Protein AF-A3ZP25-F1 (afdb_monomer)

Nearest PDB structures (foldseek):
  2cia-assembly1_A  TM=5.363E-01  e=5.312E+00  Homo sapiens
  4k45-assembly1_A  TM=5.509E-01  e=5.312E+00  Rattus norvegicus
  3wxm-assembly3_F  TM=2.863E-01  e=2.758E+00  Aeropyrum pernix K1

Solvent-accessible surface area (backbone atoms only — not comparable to full-atom values): 7204 Å² total; per-residue (Å²): 134,92,79,90,84,75,92,71,81,81,72,72,73,81,69,78,80,72,68,52,65,73,62,51,63,68,34,49,45,58,75,73,39,71,45,63,59,79,35,34,34,38,37,37,30,45,22,33,78,49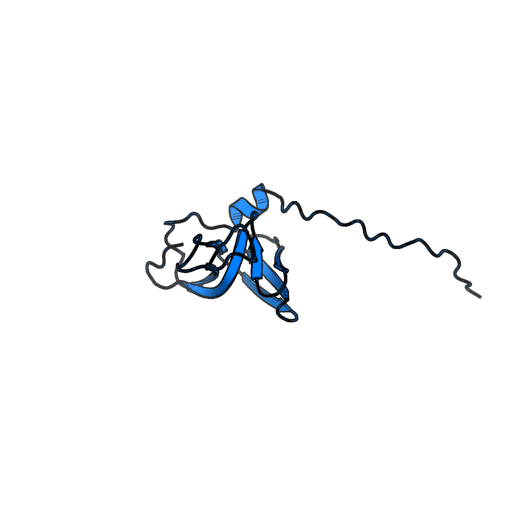,89,84,61,88,72,96,69,66,63,42,83,42,62,29,38,34,55,37,68,44,77,48,74,48,92,90,38,40,34,42,38,25,42,58,81,72,88,56,76,48,76,45,44,40,60,82,84,22,40,51,55,96,80,28,31,19,62,44,74,47,77,47,62,34,46,89,82,32,62,67

Structure (mmCIF, N/CA/C/O backbone):
data_AF-A3ZP25-F1
#
_entry.id   AF-A3ZP25-F1
#
loop_
_atom_site.group_PDB
_atom_site.id
_atom_site.type_symbol
_atom_site.label_atom_id
_atom_site.label_alt_id
_atom_site.label_comp_id
_atom_site.label_asym_id
_atom_site.label_entity_id
_atom_site.label_seq_id
_atom_site.pdbx_PDB_ins_code
_atom_site.Cartn_x
_atom_site.Cartn_y
_at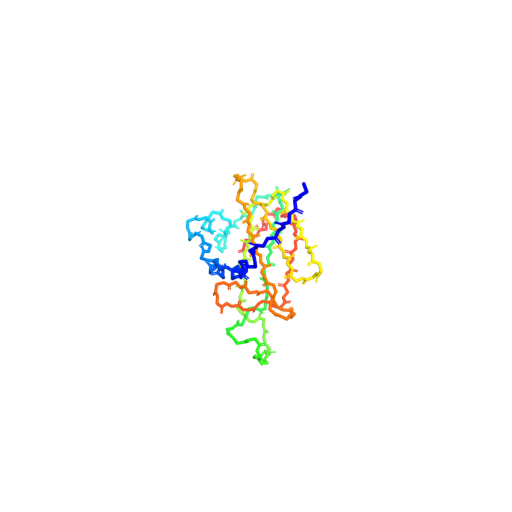om_site.Cartn_z
_atom_site.occupancy
_atom_site.B_iso_or_equiv
_atom_site.auth_seq_id
_atom_site.auth_comp_id
_atom_site.auth_asym_id
_atom_site.auth_atom_id
_atom_site.pdbx_PDB_model_num
ATOM 1 N N . MET A 1 1 ? 39.333 30.278 20.114 1.00 39.06 1 MET A N 1
ATOM 2 C CA . MET A 1 1 ? 39.046 30.427 18.673 1.00 39.06 1 MET A CA 1
ATOM 3 C C . MET A 1 1 ? 38.950 29.038 18.082 1.00 39.06 1 MET A C 1
ATOM 5 O O . MET A 1 1 ? 39.948 28.334 18.064 1.00 39.06 1 MET A O 1
ATOM 9 N N . ALA A 1 2 ? 37.739 28.612 17.729 1.00 40.19 2 ALA A N 1
ATOM 10 C CA . ALA A 1 2 ? 37.506 27.325 17.090 1.00 40.19 2 ALA A CA 1
ATOM 11 C C . ALA A 1 2 ? 37.961 27.402 15.626 1.00 40.19 2 ALA A C 1
ATOM 13 O O . ALA A 1 2 ? 37.514 28.296 14.910 1.00 40.19 2 ALA A O 1
ATOM 14 N N . SER A 1 3 ? 38.813 26.480 15.177 1.00 35.38 3 SER A N 1
ATOM 15 C CA . SER A 1 3 ? 38.958 26.190 13.752 1.00 35.38 3 SER A CA 1
ATOM 16 C C . SER A 1 3 ? 38.667 24.714 13.514 1.00 35.38 3 SER A C 1
ATOM 18 O O . SER A 1 3 ? 39.283 23.808 14.072 1.00 35.38 3 SER A O 1
ATOM 20 N N . TRP A 1 4 ? 37.617 24.514 12.731 1.00 31.98 4 TRP A N 1
ATOM 21 C CA . TRP A 1 4 ? 37.155 23.248 12.206 1.00 31.98 4 TRP A CA 1
ATOM 22 C C . TRP A 1 4 ? 38.140 22.764 11.146 1.00 31.98 4 TRP A C 1
ATOM 24 O O . TRP A 1 4 ? 38.422 23.502 10.211 1.00 31.98 4 TRP A O 1
ATOM 34 N N . ASN A 1 5 ? 38.632 21.534 11.271 1.00 40.00 5 ASN A N 1
ATOM 35 C CA . ASN A 1 5 ? 39.270 20.810 10.175 1.00 40.00 5 ASN A CA 1
ATOM 36 C C . ASN A 1 5 ? 39.046 19.312 10.371 1.00 40.00 5 ASN A C 1
ATOM 38 O O . ASN A 1 5 ? 39.827 18.633 11.027 1.00 40.00 5 ASN A O 1
ATOM 42 N N . ALA A 1 6 ? 37.965 18.814 9.784 1.00 35.31 6 ALA A N 1
ATOM 43 C CA . ALA A 1 6 ? 37.891 17.460 9.260 1.00 35.31 6 ALA A CA 1
ATOM 44 C C . ALA A 1 6 ? 36.720 17.431 8.279 1.00 35.31 6 ALA A C 1
ATOM 46 O O . ALA A 1 6 ? 35.563 17.283 8.665 1.00 35.31 6 ALA A O 1
ATOM 47 N N . VAL A 1 7 ? 37.031 17.601 6.994 1.00 45.19 7 VAL A N 1
ATOM 48 C CA . VAL A 1 7 ? 36.177 17.106 5.916 1.00 45.19 7 VAL A CA 1
ATOM 49 C C . VAL A 1 7 ? 36.187 15.586 6.059 1.00 45.19 7 VAL A C 1
ATOM 51 O O . VAL A 1 7 ? 37.062 14.905 5.536 1.00 45.19 7 VAL A O 1
ATOM 54 N N . GLN A 1 8 ? 35.262 15.055 6.855 1.00 37.69 8 GLN A N 1
ATOM 55 C CA . GLN A 1 8 ? 34.884 13.658 6.756 1.00 37.69 8 GLN A CA 1
ATOM 56 C C . GLN A 1 8 ? 33.814 13.592 5.680 1.00 37.69 8 GLN A C 1
ATOM 58 O O . GLN A 1 8 ? 32.712 14.114 5.828 1.00 37.69 8 GLN A O 1
ATOM 63 N N . SER A 1 9 ? 34.213 13.002 4.559 1.00 38.12 9 SER A N 1
ATOM 64 C CA . SER A 1 9 ? 33.354 12.557 3.478 1.00 38.12 9 SER A CA 1
ATOM 65 C C . SER A 1 9 ? 32.081 11.935 4.048 1.00 38.12 9 SER A C 1
ATOM 67 O O . SER A 1 9 ? 32.103 10.811 4.554 1.00 38.12 9 SER A O 1
ATOM 69 N N . HIS A 1 10 ? 30.971 12.660 3.947 1.00 33.09 10 HIS A N 1
ATOM 70 C CA . HIS A 1 10 ? 29.639 12.096 4.078 1.00 33.09 10 HIS A CA 1
ATOM 71 C C . HIS A 1 10 ? 29.382 11.192 2.865 1.00 33.09 10 HIS A C 1
ATOM 73 O O . HIS A 1 10 ? 28.616 11.518 1.968 1.00 33.09 10 HIS A O 1
ATOM 79 N N . GLN A 1 11 ? 30.010 10.015 2.860 1.00 34.41 11 GLN A N 1
ATOM 80 C CA . GLN A 1 11 ? 29.304 8.830 2.408 1.00 34.41 11 GLN A CA 1
ATOM 81 C C . GLN A 1 11 ? 28.216 8.583 3.451 1.00 34.41 11 GLN A C 1
ATOM 83 O O . GLN A 1 11 ? 28.4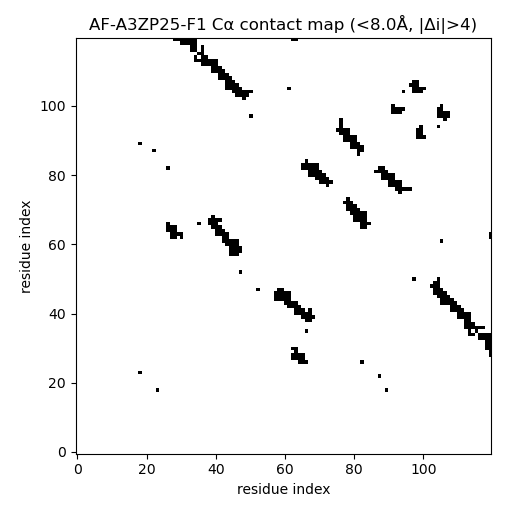14 7.880 4.444 1.00 34.41 11 GLN A O 1
ATOM 88 N N . ALA A 1 12 ? 27.069 9.236 3.266 1.00 34.66 12 ALA A N 1
ATOM 89 C CA . ALA A 1 12 ? 25.828 8.683 3.766 1.00 34.66 12 ALA A CA 1
ATOM 90 C C . ALA A 1 12 ? 25.740 7.291 3.140 1.00 34.66 12 ALA A C 1
ATOM 92 O O . ALA A 1 12 ? 25.505 7.168 1.944 1.00 34.66 12 ALA A O 1
ATOM 93 N N . LYS A 1 13 ? 26.074 6.262 3.929 1.00 37.56 13 LYS A N 1
ATOM 94 C CA . LYS A 1 13 ? 25.834 4.867 3.576 1.00 37.56 13 LYS A CA 1
ATOM 95 C C . LYS A 1 13 ? 24.411 4.795 3.047 1.00 37.56 13 LYS A C 1
ATOM 97 O O . LYS A 1 13 ? 23.483 5.061 3.814 1.00 37.56 13 LYS A O 1
ATOM 102 N N . GLU A 1 14 ? 24.282 4.471 1.768 1.00 38.06 14 GLU A N 1
ATOM 103 C CA . GLU A 1 14 ? 23.081 3.900 1.182 1.00 38.06 14 GLU A CA 1
ATOM 104 C C . GLU A 1 14 ? 22.694 2.747 2.105 1.00 38.06 14 GLU A C 1
ATOM 106 O O . GLU A 1 14 ? 23.318 1.687 2.137 1.00 38.06 14 GLU A O 1
ATOM 111 N N . ARG A 1 15 ? 21.766 3.027 3.021 1.00 40.53 15 ARG A N 1
ATOM 112 C CA . ARG A 1 15 ? 21.081 1.969 3.732 1.00 40.53 15 ARG A CA 1
ATOM 113 C C . ARG A 1 15 ? 20.115 1.469 2.691 1.00 40.53 15 ARG A C 1
ATOM 115 O O . ARG A 1 15 ? 19.100 2.120 2.473 1.00 40.53 15 ARG A O 1
ATOM 122 N N . ASP A 1 16 ? 20.464 0.370 2.038 1.00 39.91 16 ASP A N 1
ATOM 123 C CA . ASP A 1 16 ? 19.464 -0.484 1.423 1.00 39.91 16 ASP A CA 1
ATOM 124 C C . ASP A 1 16 ? 18.378 -0.664 2.479 1.00 39.91 16 ASP A C 1
ATOM 126 O O . ASP A 1 16 ? 18.601 -1.269 3.535 1.00 39.91 16 ASP A O 1
ATOM 130 N N . ILE A 1 17 ? 17.240 -0.006 2.260 1.00 47.41 17 ILE A N 1
ATOM 131 C CA . ILE A 1 17 ? 16.062 -0.129 3.101 1.00 47.41 17 ILE A CA 1
ATOM 132 C C . ILE A 1 17 ? 15.505 -1.510 2.765 1.00 47.41 17 ILE A C 1
ATOM 134 O O . ILE A 1 17 ? 14.530 -1.664 2.041 1.00 47.41 17 ILE A O 1
ATOM 138 N N . MET A 1 18 ? 16.168 -2.541 3.281 1.00 41.09 18 MET A N 1
ATOM 139 C CA . MET A 1 18 ? 15.540 -3.822 3.529 1.00 41.09 18 MET A CA 1
ATOM 140 C C . MET A 1 18 ? 14.514 -3.527 4.615 1.00 41.09 18 MET A C 1
ATOM 142 O O . MET A 1 18 ? 14.838 -3.550 5.804 1.00 41.09 18 MET A O 1
ATOM 146 N N . ILE A 1 19 ? 13.308 -3.123 4.203 1.00 53.12 19 ILE A N 1
ATOM 147 C CA . ILE A 1 19 ? 12.181 -3.031 5.122 1.00 53.12 19 ILE A CA 1
ATOM 148 C C . ILE A 1 19 ? 12.103 -4.409 5.770 1.00 53.12 19 ILE A C 1
ATOM 150 O O . ILE A 1 19 ? 12.035 -5.419 5.067 1.00 53.12 19 ILE A O 1
ATOM 154 N N . ASP A 1 20 ? 12.221 -4.456 7.094 1.00 55.72 20 ASP A N 1
ATOM 155 C CA . ASP A 1 20 ? 12.146 -5.705 7.837 1.00 55.72 20 ASP A CA 1
ATOM 156 C C . ASP A 1 20 ? 10.875 -6.446 7.390 1.00 55.72 20 ASP A C 1
ATOM 158 O O . ASP A 1 20 ? 9.758 -5.940 7.515 1.00 55.72 20 ASP A O 1
ATOM 162 N N . SER A 1 21 ? 11.066 -7.622 6.789 1.00 55.22 21 SER A N 1
ATOM 163 C CA . SER A 1 21 ? 10.001 -8.434 6.196 1.00 55.22 21 SER A CA 1
ATOM 164 C C . SER A 1 21 ? 8.878 -8.714 7.202 1.00 55.22 21 SER A C 1
ATOM 166 O O . SER A 1 21 ? 7.704 -8.749 6.825 1.00 55.22 21 SER A O 1
ATOM 168 N N . ALA A 1 22 ? 9.206 -8.827 8.495 1.00 54.28 22 ALA A N 1
ATOM 169 C CA . ALA A 1 22 ? 8.215 -8.999 9.552 1.00 54.28 22 ALA A CA 1
ATOM 170 C C . ALA A 1 22 ? 7.385 -7.724 9.790 1.00 54.28 22 ALA A C 1
ATOM 172 O O . ALA A 1 22 ? 6.195 -7.799 10.096 1.00 54.28 22 ALA A O 1
ATOM 173 N N . LEU A 1 23 ? 7.992 -6.555 9.611 1.00 55.94 23 LEU A N 1
ATOM 174 C CA . LEU A 1 23 ? 7.371 -5.239 9.748 1.00 55.94 23 LEU A CA 1
ATOM 175 C C . LEU A 1 23 ? 6.387 -4.970 8.599 1.00 55.94 23 LEU A C 1
ATOM 177 O O . LEU A 1 23 ? 5.254 -4.552 8.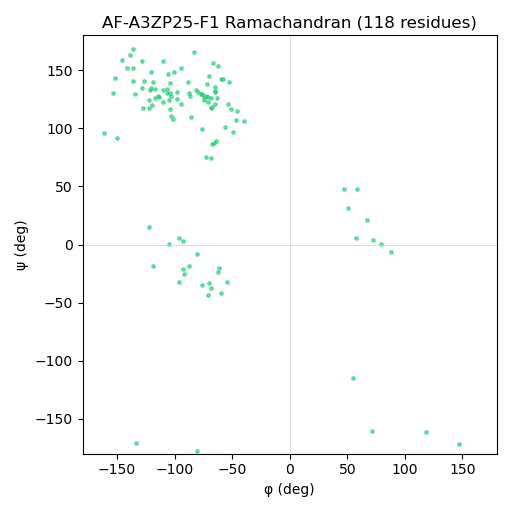831 1.00 55.94 23 LEU A O 1
ATOM 181 N N . VAL A 1 24 ? 6.785 -5.318 7.371 1.00 60.22 24 VAL A N 1
ATOM 182 C CA . VAL A 1 24 ? 5.913 -5.286 6.185 1.00 60.22 24 VAL A CA 1
ATOM 183 C C . VAL A 1 24 ? 4.703 -6.202 6.357 1.00 60.22 24 VAL A C 1
ATOM 185 O O . VAL A 1 24 ? 3.582 -5.812 6.027 1.00 60.22 24 VAL A O 1
ATOM 188 N N . SER A 1 25 ? 4.914 -7.397 6.921 1.00 61.88 25 SER A N 1
ATOM 189 C CA . SER A 1 25 ? 3.859 -8.410 7.061 1.00 61.88 25 SER A CA 1
ATOM 190 C C . SER A 1 25 ? 2.667 -7.968 7.917 1.00 61.88 25 SER A C 1
ATOM 192 O O . SER A 1 25 ? 1.593 -8.549 7.804 1.00 61.88 25 SER A O 1
ATOM 194 N N . ARG A 1 26 ? 2.836 -6.945 8.768 1.00 73.44 26 ARG A N 1
ATOM 195 C CA . ARG A 1 26 ? 1.764 -6.407 9.621 1.00 73.44 26 ARG A CA 1
ATOM 196 C C . ARG A 1 26 ? 1.002 -5.243 9.000 1.00 73.44 26 ARG A C 1
ATOM 198 O O . ARG A 1 26 ? -0.102 -4.959 9.450 1.00 73.44 26 ARG A O 1
ATOM 205 N N . LEU A 1 27 ? 1.593 -4.564 8.019 1.00 86.44 27 LEU A N 1
ATOM 206 C CA . LEU A 1 27 ? 0.984 -3.405 7.372 1.00 86.44 27 LEU A CA 1
ATOM 207 C C . LEU A 1 27 ? 0.257 -3.778 6.081 1.00 86.44 27 LEU A C 1
ATOM 209 O O . LEU A 1 27 ? -0.737 -3.138 5.745 1.00 86.44 27 LEU A O 1
ATOM 213 N N . ILE A 1 28 ? 0.748 -4.788 5.357 1.00 90.81 28 ILE A N 1
ATOM 214 C CA . ILE A 1 28 ? 0.049 -5.301 4.181 1.00 90.81 28 ILE A CA 1
ATOM 215 C C . ILE A 1 28 ? -1.147 -6.131 4.634 1.00 90.81 28 ILE A C 1
ATOM 217 O O . ILE A 1 28 ? -1.012 -7.121 5.354 1.00 90.81 28 ILE A O 1
ATOM 221 N N . VAL A 1 29 ? -2.318 -5.754 4.141 1.00 92.44 29 VAL A N 1
ATOM 222 C CA . VAL A 1 29 ? -3.534 -6.538 4.294 1.00 92.44 29 VAL A CA 1
ATOM 223 C C . VAL A 1 29 ? -3.541 -7.645 3.240 1.00 92.44 29 VAL A C 1
ATOM 225 O O . VAL A 1 29 ? -3.270 -7.402 2.065 1.00 92.44 29 VAL A O 1
ATOM 228 N N . SER A 1 30 ? -3.845 -8.877 3.653 1.00 92.62 30 SER A N 1
ATOM 229 C CA . SER A 1 30 ? -3.940 -10.002 2.716 1.00 92.62 30 SER A CA 1
ATOM 230 C C . SER A 1 30 ? -5.100 -9.784 1.733 1.00 92.62 30 SER A C 1
ATOM 232 O O . SER A 1 30 ? -6.188 -9.424 2.196 1.00 92.62 30 SER A O 1
ATOM 234 N N . PRO A 1 31 ? -4.918 -10.036 0.422 1.00 93.75 31 PRO A N 1
ATOM 235 C CA . PRO A 1 31 ? -5.999 -9.927 -0.558 1.00 93.75 31 PRO A CA 1
ATOM 236 C C . PRO A 1 31 ? -7.219 -10.746 -0.135 1.00 93.75 31 PRO A C 1
ATOM 238 O O . PRO A 1 31 ? -7.064 -11.853 0.390 1.00 93.75 31 PRO A O 1
ATOM 241 N N . GLY A 1 32 ? -8.423 -10.214 -0.328 1.00 94.12 32 GLY A N 1
ATOM 242 C CA . GLY A 1 32 ? -9.641 -10.900 0.116 1.00 94.12 32 GLY A CA 1
ATOM 243 C C . GLY A 1 32 ? -10.078 -10.604 1.548 1.00 94.12 32 GLY A C 1
ATOM 244 O O . GLY A 1 32 ? -11.144 -11.041 1.983 1.00 94.12 32 GLY A O 1
ATOM 245 N N . THR A 1 33 ? -9.269 -9.873 2.316 1.00 96.06 33 THR A N 1
ATOM 246 C CA . THR A 1 33 ? -9.627 -9.519 3.693 1.00 96.06 33 THR A CA 1
ATOM 247 C C . THR A 1 33 ? -10.656 -8.397 3.692 1.00 96.06 33 THR A C 1
ATOM 249 O O . THR A 1 33 ? -10.431 -7.348 3.094 1.00 96.06 33 THR A O 1
ATOM 252 N N . ILE A 1 34 ? -11.753 -8.578 4.431 1.00 97.31 34 ILE A N 1
ATOM 253 C CA . ILE A 1 34 ? -12.704 -7.493 4.687 1.00 97.31 34 ILE A CA 1
ATOM 254 C C . ILE A 1 34 ? -12.037 -6.439 5.570 1.00 97.31 34 ILE A C 1
ATOM 256 O O . ILE A 1 34 ? -11.643 -6.710 6.708 1.00 97.31 34 ILE A O 1
ATOM 260 N N . LEU A 1 35 ? -11.924 -5.229 5.033 1.00 96.81 35 LEU A N 1
ATOM 261 C CA . LEU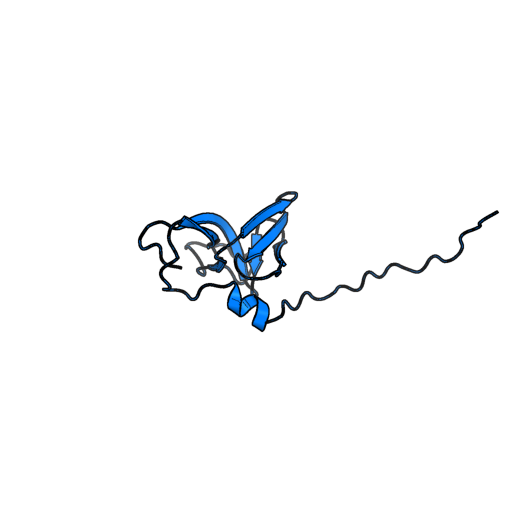 A 1 35 ? -11.343 -4.083 5.706 1.00 96.81 35 LEU A CA 1
ATOM 262 C C . LEU A 1 35 ? -12.257 -3.608 6.833 1.00 96.81 35 LEU A C 1
ATOM 264 O O . LEU A 1 35 ? -13.483 -3.619 6.726 1.00 96.81 35 LEU A O 1
ATOM 268 N N . VAL A 1 36 ? -11.648 -3.141 7.922 1.00 96.62 36 VAL A N 1
ATOM 269 C CA . VAL A 1 36 ? -12.381 -2.587 9.065 1.00 96.62 36 VAL A CA 1
ATOM 270 C C . VAL A 1 36 ? -13.042 -1.264 8.650 1.00 96.62 36 VAL A C 1
ATOM 272 O O . VAL A 1 36 ? -12.309 -0.314 8.346 1.00 96.62 36 VAL A O 1
ATOM 275 N N . PRO A 1 37 ? -14.387 -1.154 8.666 1.00 98.06 37 PRO A N 1
ATOM 276 C CA . PRO A 1 37 ? -15.075 0.065 8.255 1.00 98.06 37 PRO A CA 1
ATOM 277 C C . PRO A 1 37 ? -14.676 1.275 9.103 1.00 98.06 37 PRO A C 1
ATOM 279 O O . PRO A 1 37 ? -14.484 1.169 10.315 1.00 98.06 37 PRO A O 1
ATOM 282 N N . GLY A 1 38 ? -14.564 2.440 8.468 1.00 97.50 38 GLY A N 1
ATOM 283 C CA . GLY A 1 38 ? -14.177 3.684 9.141 1.00 97.50 38 GLY A CA 1
ATOM 284 C C . GLY A 1 38 ? -12.675 3.835 9.410 1.00 97.50 38 GLY A C 1
ATOM 285 O O . GLY A 1 38 ? -12.268 4.859 9.956 1.00 97.50 38 GLY A O 1
ATOM 286 N N . LYS A 1 39 ? -11.842 2.861 9.022 1.00 97.12 39 LYS A N 1
ATOM 287 C CA . LYS A 1 39 ? -10.376 2.966 9.075 1.00 97.12 39 LYS A CA 1
ATOM 288 C C . LYS A 1 39 ? -9.791 3.439 7.747 1.00 97.12 39 LYS A C 1
ATOM 290 O O . LYS A 1 39 ? -10.383 3.202 6.697 1.00 97.12 39 LYS A O 1
ATOM 295 N N . MET A 1 40 ? -8.636 4.101 7.811 1.00 97.44 40 MET A N 1
ATOM 296 C CA . MET A 1 40 ? -7.912 4.604 6.642 1.00 97.44 40 MET A CA 1
ATOM 297 C C . MET A 1 40 ? -6.957 3.546 6.083 1.00 97.44 40 MET A C 1
ATOM 299 O O . MET A 1 40 ? -6.273 2.872 6.849 1.00 97.44 40 MET A O 1
ATOM 303 N N . TYR A 1 41 ? -6.880 3.445 4.761 1.00 97.12 41 TYR A N 1
ATOM 304 C CA . TYR A 1 41 ? -5.993 2.538 4.037 1.00 97.12 41 TYR A CA 1
ATOM 305 C C . TYR A 1 41 ? -5.383 3.244 2.827 1.00 97.12 41 TYR A C 1
ATOM 307 O O . TYR A 1 41 ? -5.890 4.273 2.373 1.00 97.12 41 TYR A O 1
ATOM 315 N N . LEU A 1 42 ? -4.307 2.667 2.295 1.00 96.88 42 LEU A N 1
ATOM 316 C CA . LEU A 1 42 ? -3.723 3.038 1.010 1.00 96.88 42 LEU A CA 1
ATOM 317 C C . LEU A 1 42 ? -3.722 1.817 0.089 1.00 96.88 42 LEU A C 1
ATOM 319 O O . LEU A 1 42 ? -3.292 0.754 0.517 1.00 96.88 42 LEU A O 1
ATOM 323 N N . ARG A 1 43 ? -4.159 1.957 -1.163 1.00 97.38 43 ARG A N 1
ATOM 324 C CA . ARG A 1 43 ? -4.065 0.910 -2.196 1.00 97.38 43 ARG A CA 1
ATOM 325 C C . ARG A 1 43 ? -3.207 1.395 -3.356 1.00 97.38 43 ARG A C 1
ATOM 327 O O . ARG A 1 43 ? -3.331 2.555 -3.748 1.00 97.38 43 ARG A O 1
ATOM 334 N N . LEU A 1 44 ? -2.376 0.508 -3.898 1.00 96.06 44 LEU A N 1
ATOM 335 C CA . LEU A 1 44 ? -1.636 0.731 -5.142 1.00 96.06 44 LEU A CA 1
ATOM 336 C C . LEU A 1 44 ? -2.318 0.025 -6.320 1.00 96.06 44 LEU A C 1
ATOM 338 O O . LEU A 1 44 ? -2.923 -1.034 -6.152 1.00 96.06 44 LEU A O 1
ATOM 342 N N . PHE A 1 45 ? -2.201 0.596 -7.516 1.00 95.62 45 PHE A N 1
ATOM 343 C CA . PHE A 1 45 ? -2.808 0.067 -8.739 1.00 95.62 45 PHE A CA 1
ATOM 344 C C . PHE A 1 45 ? -1.834 0.126 -9.916 1.00 95.62 45 PHE A C 1
ATOM 346 O O . PHE A 1 45 ? -0.805 0.800 -9.852 1.00 95.62 45 PHE A O 1
ATOM 353 N N . HIS A 1 46 ? -2.189 -0.550 -11.012 1.00 94.94 46 HIS A N 1
ATOM 354 C CA . HIS A 1 46 ? -1.426 -0.517 -12.261 1.00 94.94 46 HIS A CA 1
ATOM 355 C C . HIS A 1 46 ? 0.024 -0.978 -12.092 1.00 94.94 46 HIS A C 1
ATOM 357 O O . HIS A 1 46 ? 0.957 -0.308 -12.532 1.00 94.94 46 HIS A O 1
ATOM 363 N N . GLY A 1 47 ? 0.210 -2.110 -11.408 1.00 95.31 47 GLY A N 1
ATOM 364 C CA . GLY A 1 47 ? 1.523 -2.687 -11.159 1.00 95.31 47 GLY A CA 1
ATOM 365 C C . GLY A 1 47 ? 2.153 -3.289 -12.418 1.00 95.31 47 GLY A C 1
ATOM 366 O O . GLY A 1 47 ? 1.495 -4.003 -13.176 1.00 95.31 47 GLY A O 1
ATOM 367 N N . ARG A 1 48 ? 3.451 -3.054 -12.603 1.00 95.31 48 ARG A N 1
ATOM 368 C CA . ARG A 1 48 ? 4.295 -3.615 -13.674 1.00 95.31 48 ARG A CA 1
ATOM 369 C C . ARG A 1 48 ? 5.681 -3.953 -13.144 1.00 95.31 48 ARG A C 1
ATOM 371 O O . ARG A 1 48 ? 6.153 -3.326 -12.200 1.00 95.31 48 ARG A O 1
ATOM 378 N N . THR A 1 49 ? 6.338 -4.940 -13.746 1.00 94.75 49 THR A N 1
ATOM 379 C CA . THR A 1 49 ? 7.712 -5.331 -13.375 1.00 94.75 49 THR A CA 1
ATOM 380 C C . THR A 1 49 ? 8.775 -4.530 -14.125 1.00 94.75 49 THR A C 1
ATOM 382 O O . THR A 1 49 ? 9.923 -4.492 -13.697 1.00 94.75 49 THR A O 1
ATOM 385 N N . ASP A 1 50 ? 8.399 -3.899 -15.240 1.00 93.75 50 ASP A N 1
ATOM 386 C CA . ASP A 1 50 ? 9.236 -2.969 -15.998 1.00 93.75 50 ASP A CA 1
ATOM 387 C C . ASP A 1 50 ? 8.535 -1.596 -16.038 1.00 93.75 50 ASP A C 1
ATOM 389 O O . ASP A 1 50 ? 7.406 -1.512 -16.531 1.00 93.75 50 ASP A O 1
ATOM 393 N N . PRO A 1 51 ? 9.155 -0.519 -15.517 1.00 92.50 51 PRO A N 1
ATOM 394 C CA . PRO A 1 51 ? 8.560 0.819 -15.501 1.00 92.50 51 PRO A CA 1
ATOM 395 C C . PRO A 1 51 ? 8.302 1.383 -16.903 1.00 92.50 51 PRO A C 1
ATOM 397 O O . PRO A 1 51 ? 7.438 2.241 -17.065 1.00 92.50 51 PRO A O 1
ATOM 400 N N . HIS A 1 52 ? 9.024 0.906 -17.918 1.00 92.38 52 HIS A N 1
ATOM 401 C CA . HIS A 1 52 ? 8.880 1.352 -19.304 1.00 92.38 52 HIS A CA 1
ATOM 402 C C . HIS A 1 52 ? 7.907 0.489 -20.112 1.00 92.38 52 HIS A C 1
ATOM 404 O O . HIS A 1 52 ? 7.732 0.709 -21.311 1.00 92.38 52 HIS A O 1
ATOM 410 N N . GLN A 1 53 ? 7.268 -0.493 -19.473 1.00 92.12 53 GLN A N 1
ATOM 411 C CA . GLN A 1 53 ? 6.282 -1.339 -20.122 1.00 92.12 53 GLN A CA 1
ATOM 412 C C . GLN A 1 53 ? 5.053 -0.522 -20.543 1.00 92.12 53 GLN A C 1
ATOM 414 O O . GLN A 1 53 ? 4.333 0.026 -19.705 1.00 92.12 53 GLN A O 1
ATOM 419 N N . GLU A 1 54 ? 4.756 -0.520 -21.844 1.00 89.88 54 GLU A N 1
ATOM 420 C CA . GLU A 1 54 ? 3.461 -0.073 -22.356 1.00 89.88 54 GLU A CA 1
ATOM 421 C C . GLU A 1 54 ? 2.382 -1.097 -21.981 1.00 89.88 54 GLU A C 1
ATOM 423 O O . GLU A 1 54 ? 2.480 -2.284 -22.309 1.00 89.88 54 GLU A O 1
ATOM 428 N N . MET A 1 55 ? 1.351 -0.644 -21.269 1.00 86.50 55 MET A N 1
ATOM 429 C CA . MET A 1 55 ? 0.288 -1.507 -20.759 1.00 86.50 55 MET A CA 1
ATOM 430 C C . MET A 1 55 ? -1.018 -1.254 -21.500 1.00 86.50 55 MET A C 1
ATOM 432 O O . MET A 1 55 ? -1.445 -0.113 -21.654 1.00 86.50 55 MET A O 1
ATOM 436 N N . ASN A 1 56 ? -1.667 -2.341 -21.915 1.00 87.38 56 ASN A N 1
ATOM 437 C CA . ASN A 1 56 ? -2.991 -2.311 -22.542 1.00 87.38 56 ASN A CA 1
ATOM 438 C C . ASN A 1 56 ? -4.102 -2.793 -21.587 1.00 87.38 56 ASN A C 1
ATOM 440 O O . ASN A 1 56 ? -5.265 -2.860 -21.983 1.00 87.38 56 ASN A O 1
ATOM 444 N N . ASP A 1 57 ? -3.749 -3.154 -20.350 1.00 91.19 57 ASP A N 1
ATOM 445 C CA . ASP A 1 57 ? -4.644 -3.649 -19.302 1.00 91.19 57 ASP A CA 1
ATOM 446 C C . ASP A 1 57 ? -4.379 -2.952 -17.949 1.00 91.19 57 ASP A C 1
ATOM 448 O O . ASP A 1 57 ? -3.655 -1.958 -17.869 1.00 91.19 57 ASP A O 1
ATOM 452 N N . TRP A 1 58 ? -5.010 -3.453 -16.881 1.00 91.12 58 TRP A N 1
ATOM 453 C CA . TRP A 1 58 ? -4.898 -2.901 -15.526 1.00 91.12 58 TRP A CA 1
ATOM 454 C C . TRP A 1 58 ? -3.630 -3.326 -14.773 1.00 91.12 58 TRP A C 1
ATOM 456 O O . TRP A 1 58 ? -3.375 -2.783 -13.702 1.00 91.12 58 TRP A O 1
ATOM 466 N N . GLY A 1 59 ? -2.837 -4.263 -15.297 1.00 94.12 59 GLY A N 1
ATOM 467 C CA . GLY A 1 59 ? -1.617 -4.731 -14.648 1.00 94.12 59 GLY A CA 1
ATOM 468 C C . GLY A 1 59 ? -1.798 -5.595 -13.405 1.00 94.12 59 GLY A C 1
ATOM 469 O O . GLY A 1 59 ? -2.844 -6.197 -13.161 1.00 94.12 59 GLY A O 1
ATOM 470 N N . ILE A 1 60 ? -0.724 -5.664 -12.619 1.00 94.19 60 ILE A N 1
ATOM 471 C CA . ILE A 1 60 ? -0.667 -6.363 -11.336 1.00 94.19 60 ILE A CA 1
ATOM 472 C C . ILE A 1 60 ? -1.457 -5.546 -10.307 1.00 94.19 60 ILE A C 1
ATOM 474 O O . ILE A 1 60 ? -1.216 -4.348 -10.127 1.00 94.19 60 ILE A O 1
ATOM 478 N N . ALA A 1 61 ? -2.393 -6.199 -9.617 1.00 94.44 61 ALA A N 1
ATOM 479 C CA . ALA A 1 61 ? -3.090 -5.600 -8.486 1.00 94.44 61 ALA A CA 1
ATOM 480 C C . ALA A 1 61 ? -2.088 -5.301 -7.363 1.00 94.44 61 ALA A C 1
ATOM 482 O O . ALA A 1 61 ? -1.333 -6.182 -6.950 1.00 94.44 61 ALA A O 1
ATOM 483 N N . GLY A 1 62 ? -2.062 -4.054 -6.896 1.00 94.44 62 GLY A N 1
ATOM 484 C CA . GLY A 1 62 ? -1.140 -3.640 -5.850 1.00 94.44 62 GLY A CA 1
ATOM 485 C C . GLY A 1 62 ? -1.632 -3.968 -4.445 1.00 94.44 62 GLY A C 1
ATOM 486 O O . GLY A 1 62 ? -2.805 -4.285 -4.240 1.00 94.44 62 GLY A O 1
ATOM 487 N N . PRO A 1 63 ? -0.731 -3.891 -3.454 1.00 95.31 63 PRO A N 1
ATOM 488 C CA . PRO A 1 63 ? -1.074 -4.145 -2.064 1.00 95.31 63 PRO A CA 1
ATOM 489 C C . PRO A 1 63 ? -2.021 -3.081 -1.502 1.00 95.31 63 PRO A C 1
ATOM 491 O O . PRO A 1 63 ? -2.028 -1.919 -1.927 1.00 95.31 63 PRO A O 1
ATOM 494 N N . VAL A 1 64 ? -2.754 -3.485 -0.465 1.00 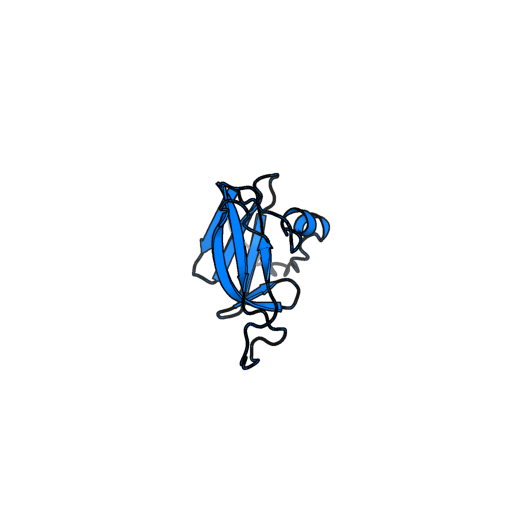96.62 64 VAL A N 1
ATOM 495 C CA . VAL A 1 64 ? -3.447 -2.576 0.448 1.00 96.62 64 VAL A CA 1
ATOM 496 C C . VAL A 1 64 ? -2.662 -2.484 1.750 1.00 96.62 64 VAL A C 1
ATOM 498 O O . VAL A 1 64 ? -2.356 -3.497 2.376 1.00 96.62 64 VAL A O 1
ATOM 501 N N . PHE A 1 65 ? -2.359 -1.261 2.167 1.00 94.56 65 PHE A N 1
ATOM 502 C CA . PHE A 1 65 ? -1.685 -0.942 3.416 1.00 94.56 65 PHE A CA 1
ATOM 503 C C . PHE A 1 65 ? -2.686 -0.411 4.435 1.00 94.56 65 PHE A C 1
ATOM 505 O O . PHE A 1 65 ? -3.426 0.535 4.149 1.00 94.56 65 PHE A O 1
ATOM 512 N N . GLY A 1 66 ? -2.665 -0.960 5.644 1.00 93.75 66 GLY A N 1
ATOM 513 C CA . GLY A 1 66 ? -3.382 -0.409 6.786 1.00 93.75 66 GLY A CA 1
ATOM 514 C C . GLY A 1 66 ? -3.898 -1.465 7.764 1.00 93.75 66 GLY A C 1
ATOM 515 O O . GLY A 1 66 ? -3.564 -2.640 7.633 1.00 93.75 66 GLY A O 1
ATOM 516 N N . PRO A 1 67 ? -4.722 -1.063 8.749 1.00 94.81 67 PRO A N 1
ATOM 517 C CA . PRO A 1 67 ? -5.201 0.302 9.002 1.00 94.81 67 PRO A CA 1
ATOM 518 C C . PRO A 1 67 ? -4.081 1.327 9.233 1.00 94.81 67 PRO A C 1
ATOM 520 O O . PRO A 1 67 ? -3.079 1.017 9.876 1.00 94.81 67 PRO A O 1
ATOM 523 N N . LEU A 1 68 ? -4.251 2.549 8.727 1.00 95.12 68 LEU A N 1
ATOM 524 C CA . LEU A 1 68 ? -3.298 3.653 8.856 1.00 95.12 68 LEU A CA 1
ATOM 525 C C . LEU A 1 68 ? -3.766 4.679 9.892 1.00 95.12 68 LEU A C 1
ATOM 527 O O . LEU A 1 68 ? -4.935 5.065 9.914 1.00 95.12 68 LEU A O 1
ATOM 531 N N . SER A 1 69 ? -2.831 5.181 10.698 1.00 94.06 69 SER A N 1
ATOM 532 C CA . SER A 1 69 ? -3.043 6.356 11.556 1.00 94.06 69 SER A CA 1
ATOM 533 C C . SER A 1 69 ? -2.645 7.661 10.866 1.00 94.06 69 SER A C 1
ATOM 535 O O . SER A 1 69 ? -3.165 8.725 11.203 1.00 94.06 69 SER A O 1
ATOM 537 N N . HIS A 1 70 ? -1.735 7.593 9.890 1.00 93.38 70 HIS A N 1
ATOM 538 C CA . HIS A 1 70 ? -1.189 8.766 9.220 1.00 93.38 70 HIS A CA 1
ATOM 539 C C . HIS A 1 70 ? -0.750 8.453 7.785 1.00 93.38 70 HIS A C 1
ATOM 541 O O . HIS A 1 70 ? -0.209 7.383 7.500 1.00 93.38 70 HIS A O 1
ATOM 547 N N . TYR A 1 71 ? -0.964 9.430 6.903 1.00 94.44 71 TYR A N 1
ATOM 548 C CA . TYR A 1 71 ? -0.438 9.492 5.544 1.00 94.44 71 TYR A CA 1
ATOM 549 C C . TYR A 1 71 ? 0.113 10.899 5.311 1.00 94.44 71 TYR A C 1
ATOM 551 O O . TYR A 1 71 ? -0.585 11.888 5.539 1.00 94.44 71 TYR A O 1
ATOM 559 N N . ALA A 1 72 ? 1.342 10.992 4.818 1.00 93.50 72 ALA A N 1
ATOM 560 C CA . ALA A 1 72 ? 1.916 12.243 4.349 1.00 93.50 72 ALA A CA 1
ATOM 561 C C . ALA A 1 72 ? 2.651 12.030 3.033 1.00 93.50 72 ALA A C 1
ATOM 563 O O . ALA A 1 72 ? 3.392 11.064 2.875 1.00 93.50 72 ALA A O 1
ATOM 564 N N . MET A 1 73 ? 2.510 12.993 2.130 1.00 90.81 73 MET A N 1
ATOM 565 C CA . MET A 1 73 ? 3.246 13.036 0.876 1.00 90.81 73 MET A CA 1
ATOM 566 C C . MET A 1 73 ? 4.059 14.323 0.812 1.00 90.81 73 MET A C 1
ATOM 568 O O . MET A 1 73 ? 3.546 15.406 1.097 1.00 90.81 73 MET A O 1
ATOM 572 N N . THR A 1 74 ? 5.318 14.205 0.410 1.00 88.56 74 THR A N 1
ATOM 573 C CA . THR A 1 74 ? 6.233 15.335 0.260 1.00 88.56 74 THR A CA 1
ATOM 574 C C . THR A 1 74 ? 6.750 15.385 -1.175 1.00 88.56 74 THR A C 1
ATOM 576 O O . THR A 1 74 ? 7.313 14.407 -1.670 1.00 88.56 74 THR A O 1
ATOM 579 N N . TYR A 1 75 ? 6.554 16.533 -1.835 1.00 86.12 75 TYR A N 1
ATOM 580 C CA . TYR A 1 75 ? 6.986 16.811 -3.217 1.00 86.12 75 TYR A CA 1
ATOM 581 C C . TYR A 1 75 ? 6.574 15.748 -4.245 1.00 86.12 75 TYR A C 1
ATOM 583 O O . TYR A 1 75 ? 7.313 15.490 -5.186 1.00 86.12 75 TYR A O 1
ATOM 591 N N . CYS A 1 76 ? 5.428 15.099 -4.037 1.00 78.88 76 CYS A N 1
ATOM 592 C CA . CYS A 1 76 ? 4.920 14.014 -4.881 1.00 78.88 76 CYS A CA 1
ATOM 593 C C . CYS A 1 76 ? 5.853 12.795 -5.048 1.00 78.88 76 CYS A C 1
ATOM 595 O O . CYS A 1 76 ? 5.509 11.895 -5.800 1.00 78.88 76 CYS A O 1
ATOM 597 N N . GLY A 1 77 ? 6.989 12.734 -4.345 1.00 78.25 77 GLY A N 1
ATOM 598 C CA . GLY A 1 77 ? 8.001 11.689 -4.543 1.00 78.25 77 GLY A CA 1
ATOM 599 C C . GLY A 1 77 ? 8.273 10.818 -3.319 1.00 78.25 77 GLY A C 1
ATOM 600 O O . GLY A 1 77 ? 8.817 9.726 -3.443 1.00 78.25 77 GLY A O 1
ATOM 601 N N . ASN A 1 78 ? 7.895 11.285 -2.126 1.00 84.50 78 ASN A N 1
ATOM 602 C CA . ASN A 1 78 ? 8.081 10.537 -0.887 1.00 84.50 78 ASN A CA 1
ATOM 603 C C . ASN A 1 78 ? 6.762 10.445 -0.136 1.00 84.50 78 ASN A C 1
ATOM 605 O O . ASN A 1 78 ? 6.221 11.466 0.301 1.00 84.50 78 ASN A O 1
ATOM 609 N N . ILE A 1 79 ? 6.272 9.224 0.037 1.00 91.88 79 ILE A N 1
ATOM 610 C CA . ILE A 1 79 ? 5.080 8.929 0.821 1.00 91.88 79 ILE A CA 1
ATOM 611 C C . ILE A 1 79 ? 5.520 8.281 2.127 1.00 91.88 79 ILE A C 1
ATOM 613 O O . ILE A 1 79 ? 6.278 7.316 2.130 1.00 91.88 79 ILE A O 1
ATOM 617 N N . ARG A 1 80 ? 5.007 8.802 3.237 1.00 91.50 80 ARG A N 1
ATOM 618 C CA . ARG A 1 80 ? 5.169 8.237 4.573 1.00 91.50 80 ARG A CA 1
ATOM 619 C C . ARG A 1 80 ? 3.825 7.775 5.088 1.00 91.50 80 ARG A C 1
ATOM 621 O O . ARG A 1 80 ? 2.879 8.565 5.123 1.00 91.50 80 ARG A O 1
ATOM 628 N N . ILE A 1 81 ? 3.769 6.531 5.538 1.00 92.38 81 ILE A N 1
ATOM 629 C CA . ILE A 1 81 ? 2.581 5.951 6.158 1.00 92.38 81 ILE A CA 1
ATOM 630 C C . ILE A 1 81 ? 2.925 5.357 7.514 1.00 92.38 81 ILE A C 1
ATOM 632 O O . ILE A 1 81 ? 3.987 4.756 7.681 1.00 92.38 81 ILE A O 1
ATOM 636 N N . HIS A 1 82 ? 2.018 5.531 8.473 1.00 90.56 82 HIS A N 1
ATOM 637 C CA . HIS A 1 82 ? 2.113 4.920 9.799 1.00 90.56 82 HIS A CA 1
ATOM 638 C C . HIS A 1 82 ? 0.941 3.972 10.006 1.00 90.56 82 HIS A C 1
ATOM 640 O O . HIS A 1 82 ? -0.211 4.338 9.744 1.00 90.56 82 HIS A O 1
ATOM 646 N N . ALA A 1 83 ? 1.232 2.775 10.509 1.00 88.69 83 ALA A N 1
ATOM 647 C CA . ALA A 1 83 ? 0.204 1.835 10.933 1.00 88.69 83 ALA A CA 1
ATOM 648 C C . ALA A 1 83 ? -0.624 2.428 12.086 1.00 88.69 83 ALA A C 1
ATOM 650 O O . ALA A 1 83 ? -0.148 3.260 12.861 1.00 88.69 83 ALA A O 1
ATOM 651 N N . GLU A 1 84 ? -1.876 2.001 12.230 1.00 87.19 84 GLU A N 1
ATOM 652 C CA . GLU A 1 84 ? -2.659 2.319 13.426 1.00 87.19 84 GLU A CA 1
ATOM 653 C C . GLU A 1 84 ? -2.108 1.602 14.664 1.00 87.19 84 GLU A C 1
ATOM 655 O O . GLU A 1 84 ? -2.071 2.162 15.760 1.00 87.19 84 GLU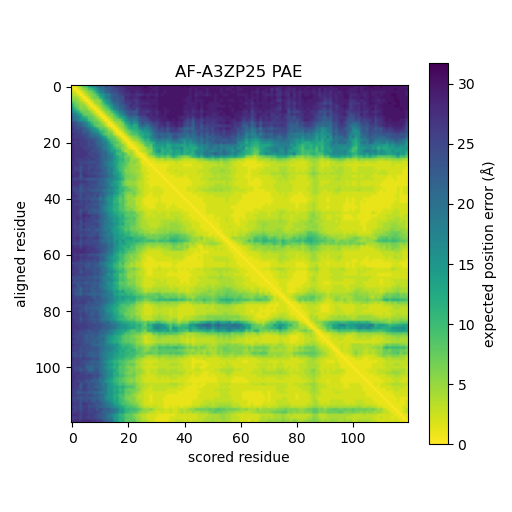 A O 1
ATOM 660 N N . THR A 1 85 ? -1.656 0.363 14.488 1.00 79.69 85 THR A N 1
ATOM 661 C CA . THR A 1 85 ? -1.055 -0.428 15.555 1.00 79.69 85 THR A CA 1
ATOM 662 C C . THR A 1 85 ? 0.459 -0.412 15.423 1.00 79.69 85 THR A C 1
ATOM 664 O O . THR A 1 85 ? 0.998 -1.078 14.545 1.00 79.69 85 THR A O 1
ATOM 667 N N . GLY A 1 86 ? 1.117 0.302 16.337 1.00 66.81 86 GLY A N 1
ATOM 668 C CA . GLY A 1 86 ? 2.567 0.292 16.512 1.00 66.81 86 GLY A CA 1
ATOM 669 C C . GLY A 1 86 ? 3.219 1.659 16.286 1.00 66.81 86 GLY A C 1
ATOM 670 O O . GLY A 1 86 ? 2.573 2.692 16.455 1.00 66.81 86 GLY A O 1
ATOM 671 N N . GLN A 1 87 ? 4.529 1.677 16.054 1.00 64.50 87 GLN A N 1
ATOM 672 C CA . GLN A 1 87 ? 5.344 2.893 15.855 1.00 64.50 87 GLN A CA 1
ATOM 673 C C . GLN A 1 87 ? 6.070 2.866 14.501 1.00 64.50 87 GLN A C 1
ATOM 675 O O . GLN A 1 87 ? 7.042 3.588 14.284 1.00 64.50 87 GLN A O 1
ATOM 680 N N . GLU A 1 88 ? 5.645 1.976 13.611 1.00 69.69 88 GLU A N 1
ATOM 681 C CA . GLU A 1 88 ? 6.295 1.705 12.345 1.00 69.69 88 GLU A CA 1
ATOM 682 C C . GLU A 1 88 ? 5.983 2.799 11.319 1.00 69.69 88 GLU A C 1
ATOM 684 O O . GLU A 1 88 ? 4.825 3.140 11.066 1.00 69.69 88 GLU A O 1
ATOM 689 N N . GLU A 1 89 ? 7.038 3.313 10.691 1.00 81.00 89 GLU A N 1
ATOM 690 C CA . GLU A 1 89 ? 6.964 4.229 9.558 1.00 81.00 89 GLU A CA 1
ATOM 691 C C . GLU A 1 89 ? 7.442 3.500 8.304 1.00 81.00 89 GLU A C 1
ATOM 693 O O . GLU A 1 89 ? 8.572 3.010 8.254 1.00 81.00 89 GLU A O 1
ATOM 698 N N . VAL A 1 90 ? 6.584 3.439 7.286 1.00 85.56 90 VAL A N 1
ATOM 699 C CA . VAL A 1 90 ? 6.941 2.916 5.966 1.00 85.56 90 VAL A CA 1
ATOM 700 C C . VAL A 1 90 ? 7.061 4.073 4.989 1.00 85.56 90 VAL A C 1
ATOM 702 O O . VAL A 1 90 ? 6.207 4.963 4.937 1.00 85.56 90 VAL A O 1
ATOM 705 N N . TRP A 1 91 ? 8.142 4.037 4.216 1.00 88.06 91 TRP A N 1
ATOM 706 C CA . TRP A 1 91 ? 8.404 4.971 3.135 1.00 88.06 91 TRP A CA 1
ATOM 707 C C . TRP A 1 91 ? 8.124 4.276 1.814 1.00 88.06 91 TRP A C 1
ATOM 709 O O . TRP A 1 91 ? 8.795 3.302 1.477 1.00 88.06 91 TRP A O 1
ATOM 719 N N . LEU A 1 92 ? 7.144 4.782 1.072 1.00 89.31 92 LEU A N 1
ATOM 720 C CA . LEU A 1 92 ? 6.966 4.425 -0.328 1.00 89.31 92 LEU A CA 1
ATOM 721 C C . LEU A 1 92 ? 7.692 5.484 -1.154 1.00 89.31 92 LEU A C 1
ATOM 723 O O . LEU A 1 92 ? 7.420 6.685 -1.030 1.00 89.31 92 LEU A O 1
ATOM 727 N N . VAL A 1 93 ? 8.654 5.029 -1.948 1.00 85.38 93 VAL A N 1
ATOM 728 C CA . VAL A 1 93 ? 9.497 5.888 -2.776 1.00 85.38 93 VAL A CA 1
ATOM 729 C C . VAL A 1 93 ? 8.935 5.893 -4.187 1.00 85.38 93 VAL A C 1
ATOM 731 O O . VAL A 1 93 ? 8.642 4.832 -4.746 1.00 85.38 93 VAL A O 1
ATOM 734 N N . ALA A 1 94 ? 8.783 7.085 -4.755 1.00 84.56 94 ALA A N 1
ATOM 735 C CA . ALA A 1 94 ? 8.514 7.208 -6.174 1.00 84.56 94 ALA A CA 1
ATOM 736 C C . ALA A 1 94 ? 9.818 7.054 -6.971 1.00 84.56 94 ALA A C 1
ATOM 738 O O . ALA A 1 94 ? 10.820 7.702 -6.663 1.00 84.56 94 ALA A O 1
ATOM 739 N N . ALA A 1 95 ? 9.795 6.219 -8.002 1.00 83.19 95 ALA A N 1
ATOM 740 C CA . ALA A 1 95 ? 10.752 6.248 -9.094 1.00 83.19 95 ALA A CA 1
A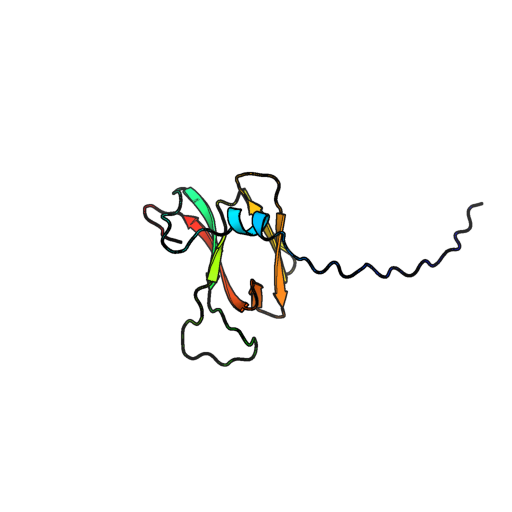TOM 741 C C . ALA A 1 95 ? 10.062 6.906 -10.288 1.00 83.19 95 ALA A C 1
ATOM 743 O O . ALA A 1 95 ? 9.118 6.347 -10.846 1.00 83.19 95 ALA A O 1
ATOM 744 N N . ASP A 1 96 ? 10.514 8.112 -10.625 1.00 85.44 96 ASP A N 1
ATOM 745 C CA . ASP A 1 96 ? 9.843 9.019 -11.556 1.00 85.44 96 ASP A CA 1
ATOM 746 C C . ASP A 1 96 ? 8.386 9.293 -11.141 1.00 85.44 96 ASP A C 1
ATOM 748 O O . ASP A 1 96 ? 8.148 9.895 -10.092 1.00 85.44 96 ASP A O 1
ATOM 752 N N . ASP A 1 97 ? 7.413 8.873 -11.945 1.00 87.00 97 ASP A N 1
ATOM 753 C CA . ASP A 1 97 ? 5.979 9.051 -11.714 1.00 87.00 97 ASP A CA 1
ATOM 754 C C . ASP A 1 97 ? 5.304 7.829 -11.066 1.00 87.00 97 ASP A C 1
ATOM 756 O O . ASP A 1 97 ? 4.088 7.825 -10.888 1.00 87.00 97 ASP A O 1
ATOM 760 N N . MET A 1 98 ? 6.071 6.804 -10.678 1.00 92.12 98 MET A N 1
ATOM 761 C CA . MET A 1 98 ? 5.550 5.531 -10.168 1.00 92.12 98 MET A CA 1
ATOM 762 C C . MET A 1 98 ? 6.023 5.214 -8.761 1.00 92.12 98 MET A C 1
ATOM 764 O O . MET A 1 98 ? 7.160 5.485 -8.401 1.00 92.12 98 MET A O 1
ATOM 768 N N . ILE A 1 99 ? 5.197 4.520 -7.984 1.00 93.19 99 ILE A N 1
ATOM 769 C CA . ILE A 1 99 ? 5.578 4.021 -6.658 1.00 93.19 99 ILE A CA 1
ATOM 770 C C . ILE A 1 99 ? 6.250 2.660 -6.788 1.00 93.19 99 ILE A C 1
ATOM 772 O O . ILE A 1 99 ? 5.679 1.744 -7.375 1.00 93.19 99 ILE A O 1
ATOM 776 N N . GLN A 1 100 ? 7.434 2.503 -6.197 1.00 91.62 100 GLN A N 1
ATOM 777 C CA . GLN A 1 10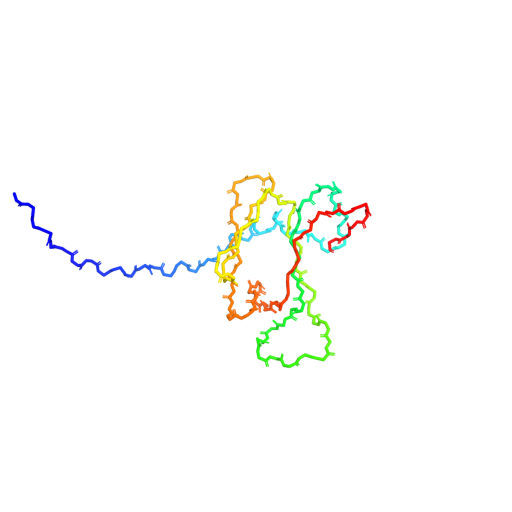0 ? 8.102 1.207 -6.119 1.00 91.62 100 GLN A CA 1
ATOM 778 C C . GLN A 1 100 ? 7.666 0.431 -4.880 1.00 91.62 100 GLN A C 1
ATOM 780 O O . GLN A 1 100 ? 7.723 0.938 -3.756 1.00 91.62 100 GLN A O 1
ATOM 785 N N . TRP A 1 101 ? 7.280 -0.825 -5.081 1.00 90.50 101 TRP A N 1
ATOM 786 C CA . TRP A 1 101 ? 7.012 -1.754 -3.993 1.00 90.50 101 TRP A CA 1
ATOM 787 C C . TRP A 1 101 ? 7.216 -3.207 -4.424 1.00 90.50 101 TRP A C 1
ATOM 789 O O . TRP A 1 101 ? 6.674 -3.628 -5.442 1.00 90.50 101 TRP A O 1
ATOM 799 N N . ASP A 1 102 ? 7.969 -3.972 -3.628 1.00 89.12 102 ASP A N 1
ATOM 800 C CA . ASP A 1 102 ? 8.217 -5.414 -3.817 1.00 89.12 102 ASP A CA 1
ATOM 801 C C . ASP A 1 102 ? 8.602 -5.797 -5.263 1.00 89.12 102 ASP A C 1
ATOM 803 O O . ASP A 1 102 ? 8.022 -6.680 -5.892 1.00 89.12 102 ASP A O 1
ATOM 807 N N . GLY A 1 103 ? 9.548 -5.046 -5.838 1.00 90.38 103 GLY A N 1
ATOM 808 C CA . GLY A 1 103 ? 10.027 -5.253 -7.211 1.00 90.38 103 GLY A CA 1
ATOM 809 C C . GLY A 1 103 ? 9.052 -4.835 -8.320 1.00 90.38 103 GLY A C 1
ATOM 810 O O . GLY A 1 103 ? 9.364 -5.021 -9.493 1.00 90.38 103 GLY A O 1
ATOM 811 N N . CYS A 1 104 ? 7.900 -4.259 -7.973 1.00 93.69 104 CYS A N 1
ATOM 812 C CA . CYS A 1 104 ? 6.914 -3.733 -8.913 1.00 93.69 104 CYS A CA 1
ATOM 813 C C . CYS A 1 104 ? 6.852 -2.200 -8.872 1.00 93.69 104 CYS A C 1
ATOM 815 O O . CYS A 1 104 ? 7.197 -1.564 -7.875 1.00 93.69 104 CYS A O 1
ATOM 817 N N . PHE A 1 105 ? 6.363 -1.619 -9.963 1.00 94.94 105 PHE A N 1
ATOM 818 C CA . PHE A 1 105 ? 6.148 -0.190 -10.156 1.00 94.94 105 PHE A CA 1
ATOM 819 C C . PHE A 1 105 ? 4.654 0.058 -10.344 1.00 94.94 105 PHE A C 1
ATOM 821 O O . PHE A 1 105 ? 4.044 -0.562 -11.210 1.00 94.94 105 PHE A O 1
ATOM 828 N N . TYR A 1 106 ? 4.069 0.945 -9.549 1.00 95.38 106 TYR A N 1
ATOM 829 C CA . TYR A 1 106 ? 2.632 1.213 -9.527 1.00 95.38 106 TYR A CA 1
ATOM 830 C C . TYR A 1 106 ? 2.354 2.629 -10.016 1.00 95.38 106 TYR A C 1
ATOM 832 O O . TYR A 1 106 ? 2.956 3.580 -9.517 1.00 95.38 106 TYR A O 1
ATOM 840 N N . GLY A 1 107 ? 1.466 2.756 -11.002 1.00 93.25 107 GLY A N 1
ATOM 841 C CA . GLY A 1 107 ? 1.129 4.045 -11.611 1.00 93.25 107 GLY A CA 1
ATOM 842 C C . GLY A 1 107 ? 0.217 4.911 -10.747 1.00 93.25 107 GLY A C 1
ATOM 843 O O . GLY A 1 107 ? 0.393 6.123 -10.712 1.00 93.25 107 GLY A O 1
ATOM 844 N N . ASP A 1 108 ? -0.702 4.288 -10.004 1.00 93.25 108 ASP A N 1
ATOM 845 C CA . ASP A 1 108 ? -1.701 5.011 -9.218 1.00 93.25 108 ASP A CA 1
ATOM 846 C C . ASP A 1 108 ? -1.739 4.553 -7.760 1.00 93.25 108 ASP A C 1
ATOM 848 O O . ASP A 1 108 ? -1.387 3.421 -7.407 1.00 93.25 108 ASP A O 1
ATOM 852 N N . LEU A 1 109 ? -2.251 5.444 -6.912 1.00 94.50 109 LEU A N 1
ATOM 853 C CA . LEU A 1 109 ? -2.562 5.171 -5.517 1.00 94.50 109 LEU A CA 1
ATOM 854 C C . LEU A 1 109 ? -3.923 5.756 -5.141 1.00 94.50 109 LEU A C 1
ATOM 856 O O . LEU A 1 109 ? -4.327 6.802 -5.647 1.00 94.50 109 LEU A O 1
ATOM 860 N N . ALA A 1 110 ? -4.585 5.137 -4.170 1.00 96.12 110 ALA A N 1
ATOM 861 C CA . ALA A 1 110 ? -5.721 5.733 -3.480 1.00 96.12 110 ALA A CA 1
ATOM 862 C C . ALA A 1 110 ? -5.509 5.675 -1.970 1.00 96.12 110 ALA A C 1
ATOM 864 O O . ALA A 1 110 ? -5.153 4.628 -1.436 1.00 96.12 110 ALA A O 1
ATOM 865 N N . VAL A 1 111 ? -5.790 6.784 -1.285 1.00 96.88 111 VAL A N 1
ATOM 866 C CA . VAL A 1 111 ? -5.961 6.816 0.172 1.00 96.88 111 VAL A CA 1
ATOM 867 C C . VAL A 1 111 ? -7.447 6.943 0.452 1.00 96.88 111 VAL A C 1
ATOM 869 O O . VAL A 1 111 ? -8.096 7.857 -0.058 1.00 96.88 111 VAL A O 1
ATOM 872 N N . PHE A 1 112 ? -7.999 6.020 1.232 1.00 98.00 112 PHE A N 1
ATOM 873 C CA . PHE A 1 112 ? -9.443 5.922 1.416 1.00 98.00 112 PHE A CA 1
ATOM 874 C C . PHE A 1 112 ? -9.812 5.465 2.822 1.00 98.00 112 PHE A C 1
ATOM 876 O O . PHE A 1 112 ? -9.013 4.859 3.534 1.00 98.00 112 PHE A O 1
ATOM 883 N N . VAL A 1 113 ? -11.049 5.762 3.214 1.00 98.06 113 VAL A N 1
ATOM 884 C CA . VAL A 1 113 ? -11.672 5.204 4.415 1.00 98.06 113 VAL A CA 1
ATOM 885 C C . VAL A 1 113 ? -12.552 4.039 3.985 1.00 98.06 113 VAL A C 1
ATOM 887 O O . VAL A 1 113 ? -13.413 4.217 3.125 1.00 98.06 113 VAL A O 1
ATOM 890 N N . ALA A 1 114 ? -12.341 2.857 4.564 1.00 97.94 114 ALA A N 1
ATOM 891 C CA . ALA A 1 114 ? -13.079 1.661 4.172 1.00 97.94 114 ALA A CA 1
ATOM 892 C C . ALA A 1 114 ? -14.581 1.786 4.479 1.00 97.94 114 ALA A C 1
ATOM 894 O O . ALA A 1 114 ? -14.980 2.164 5.589 1.00 97.94 114 ALA A O 1
ATOM 895 N N . GLY A 1 115 ? -15.404 1.440 3.488 1.00 97.25 115 GLY A N 1
ATOM 896 C CA . GLY A 1 115 ? -16.849 1.285 3.629 1.00 97.25 115 GLY A CA 1
ATOM 897 C C . GLY A 1 115 ? -17.241 -0.063 4.238 1.00 97.25 115 GLY A C 1
ATOM 898 O O . GLY A 1 115 ? -16.399 -0.885 4.597 1.00 97.25 115 GLY A O 1
ATOM 899 N N . ALA A 1 116 ? -18.548 -0.307 4.355 1.00 93.06 116 ALA A N 1
ATOM 900 C CA . ALA A 1 116 ? -19.047 -1.620 4.753 1.00 93.06 116 ALA A CA 1
ATOM 901 C C . ALA A 1 116 ? -18.779 -2.643 3.635 1.00 93.06 116 ALA A C 1
ATOM 903 O O . ALA A 1 116 ? -19.218 -2.437 2.507 1.00 93.06 116 ALA A O 1
ATOM 904 N N . ASN A 1 117 ? -18.114 -3.751 3.978 1.00 93.38 117 ASN A N 1
ATOM 905 C CA . ASN A 1 117 ? -17.719 -4.835 3.065 1.00 93.38 117 ASN A CA 1
ATOM 906 C C . ASN A 1 117 ? -16.661 -4.456 2.015 1.00 93.38 117 ASN A C 1
ATOM 908 O O . ASN A 1 117 ? -16.557 -5.138 1.000 1.00 93.38 117 ASN A O 1
ATOM 912 N N . GLU A 1 118 ? -15.886 -3.393 2.240 1.00 96.44 118 GLU A N 1
ATOM 913 C CA . GLU A 1 118 ? -14.713 -3.133 1.402 1.00 96.44 118 GLU A CA 1
ATOM 914 C C . GLU A 1 118 ? -13.696 -4.265 1.602 1.00 96.44 118 GLU A C 1
ATOM 916 O O . GLU A 1 118 ? -13.389 -4.637 2.736 1.00 96.44 118 GLU A O 1
ATOM 921 N N . GLU A 1 119 ? -13.193 -4.820 0.509 1.00 95.75 119 GLU A N 1
ATOM 922 C CA . GLU A 1 119 ? -12.219 -5.913 0.497 1.00 95.75 119 GLU A CA 1
ATOM 923 C C . GLU A 1 119 ? -10.850 -5.362 0.112 1.00 95.75 119 GLU A C 1
ATOM 925 O O . GLU A 1 119 ? -10.794 -4.402 -0.653 1.00 95.75 119 GLU A O 1
ATOM 930 N N . ALA A 1 120 ? -9.773 -5.937 0.653 1.00 92.38 120 ALA A N 1
ATOM 931 C CA . ALA A 1 120 ? -8.387 -5.624 0.301 1.00 92.38 120 ALA A CA 1
ATOM 932 C C . ALA A 1 120 ? -8.014 -6.114 -1.103 1.00 92.38 120 ALA A C 1
ATOM 934 O O . ALA A 1 120 ? -8.186 -7.326 -1.365 1.00 92.38 120 ALA A O 1
#

Foldseek 3Di:
DDDDDDPDPPPVPPPPPPPPPVNVVVFWDDFFDFDDAQFKKKFFWQKDLDPPDDDPDGHDGTTITESWPDWDDDPQAWIWTHHPPDDDIDIFGDDVQWTDDPSITTNDMDIDGHDGRDTD

Mean predicted aligned error: 9.62 Å

Sequence (120 aa):
MASWNAVQSHQAKERDIMIDSALVSRLIVSPGTILVPGKMYLRLFHGRTDPHQEMNDWGIAGPVFGPLSHYAMTYCGNIRIHAETGQEEVWLVAADDMIQWDGCFYGDLAVFVAGANEEA

pLDDT: mean 81.3, std 20.69, range [31.98, 98.06]

Secondary structure (DSSP, 8-state):
--------------------HHHHHHHEEPTTPBPPTT-EEEEEEEEESSTT---SS--BPPPEEEEEEEEEEETTTEEEEEESSSS-EEEEEEETTEEEETTEEEEEEEEEE--TT-B-

Radius of gyration: 17.95 Å; Cα contacts (8 Å, |Δi|>4): 214; chains: 1; bounding box: 58×41×41 Å

Organism: NCBI:txid314230